Protein AF-A0A0N4YZ93-F1 (afdb_monomer)

Radius of gyration: 19.4 Å; Cα contacts (8 Å, |Δi|>4): 120; chains: 1; bounding box: 47×29×52 Å

Structure (mmCIF, N/CA/C/O backbone):
data_AF-A0A0N4YZ93-F1
#
_entry.id   AF-A0A0N4YZ93-F1
#
loop_
_atom_site.group_PDB
_atom_site.id
_atom_site.type_symbol
_atom_site.label_atom_id
_atom_site.label_alt_id
_atom_site.label_comp_id
_atom_site.label_asym_id
_atom_site.label_entity_id
_atom_site.label_seq_id
_atom_site.pdbx_PDB_ins_code
_atom_site.Cartn_x
_atom_site.Cartn_y
_atom_site.Cartn_z
_atom_site.occupancy
_atom_site.B_iso_or_equiv
_atom_site.auth_seq_id
_atom_site.auth_comp_id
_atom_site.auth_asym_id
_atom_site.auth_atom_id
_atom_site.pdbx_PDB_model_num
ATOM 1 N N . MET A 1 1 ? 15.420 8.186 7.605 1.00 62.91 1 MET A N 1
ATOM 2 C CA . MET A 1 1 ? 14.277 7.245 7.671 1.00 62.91 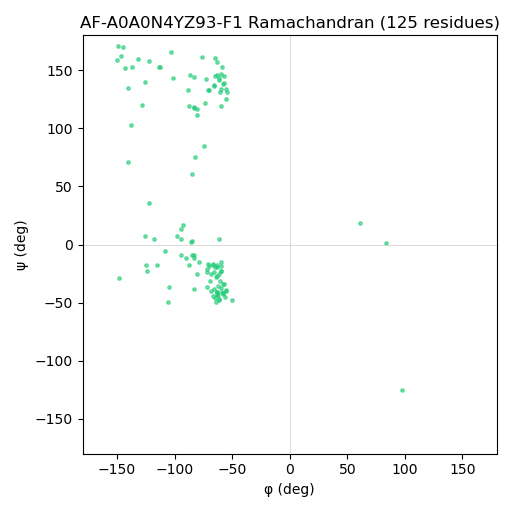1 MET A CA 1
ATOM 3 C C . MET A 1 1 ? 14.620 5.915 8.384 1.00 62.91 1 MET A C 1
ATOM 5 O O . MET A 1 1 ? 14.670 4.884 7.736 1.00 62.91 1 MET A O 1
ATOM 9 N N . TYR A 1 2 ? 14.867 5.909 9.703 1.00 81.94 2 TYR A N 1
ATOM 10 C CA . TYR A 1 2 ? 15.050 4.655 10.484 1.00 81.94 2 TYR A CA 1
ATOM 11 C C . TYR A 1 2 ? 14.553 4.786 11.930 1.00 81.94 2 TYR A C 1
ATOM 13 O O . TYR A 1 2 ? 14.095 3.815 12.520 1.00 81.94 2 TYR A O 1
ATOM 21 N N . THR A 1 3 ? 14.597 5.999 12.485 1.00 93.00 3 THR A N 1
ATOM 22 C CA . THR A 1 3 ? 14.052 6.307 13.811 1.00 93.00 3 THR A CA 1
ATOM 23 C C . THR A 1 3 ? 12.547 6.582 13.716 1.00 93.00 3 THR A C 1
ATOM 25 O O . THR A 1 3 ? 12.175 7.560 13.066 1.00 93.00 3 THR A O 1
ATOM 28 N N . PRO A 1 4 ? 11.667 5.789 14.359 1.00 91.31 4 PRO A N 1
ATOM 29 C CA . PRO A 1 4 ? 10.217 5.945 14.210 1.00 91.31 4 PRO A CA 1
ATOM 30 C C . PRO A 1 4 ? 9.700 7.338 14.591 1.00 91.31 4 PRO A C 1
ATOM 32 O O . PRO A 1 4 ? 8.911 7.919 13.853 1.00 91.31 4 PRO A O 1
ATOM 35 N N . THR A 1 5 ? 10.210 7.911 15.686 1.00 95.56 5 THR A N 1
ATOM 36 C CA . THR A 1 5 ? 9.733 9.181 16.265 1.00 95.56 5 THR A CA 1
ATOM 37 C C . THR A 1 5 ? 10.045 10.424 15.434 1.00 95.56 5 THR A C 1
ATOM 39 O O . THR A 1 5 ? 9.419 11.458 15.638 1.00 95.56 5 THR A O 1
ATOM 42 N N . THR A 1 6 ? 10.999 10.348 14.508 1.00 96.06 6 THR A N 1
ATOM 43 C CA . THR A 1 6 ? 11.407 11.475 13.650 1.00 96.06 6 THR A CA 1
ATOM 44 C C . THR A 1 6 ? 11.355 11.129 12.166 1.00 96.06 6 THR A C 1
ATOM 46 O O . THR A 1 6 ? 11.794 11.913 11.327 1.00 96.06 6 THR A O 1
ATOM 49 N N . SER A 1 7 ? 10.825 9.952 11.825 1.00 96.31 7 SER A N 1
ATOM 50 C CA . SER A 1 7 ? 10.803 9.432 10.458 1.00 96.31 7 SER A CA 1
ATOM 51 C C . SER A 1 7 ? 10.053 10.346 9.488 1.00 96.31 7 SER A C 1
ATOM 53 O O . SER A 1 7 ? 10.523 10.544 8.373 1.00 96.31 7 SER A O 1
ATOM 55 N N . THR A 1 8 ? 8.962 10.963 9.939 1.00 95.38 8 THR A N 1
ATOM 56 C CA . THR A 1 8 ? 8.112 11.889 9.174 1.00 95.38 8 THR A CA 1
ATOM 57 C C . THR A 1 8 ? 8.790 13.210 8.805 1.00 95.38 8 THR A C 1
ATOM 59 O O . THR A 1 8 ? 8.318 13.892 7.896 1.00 95.38 8 THR A O 1
ATOM 62 N N . ASN A 1 9 ? 9.896 13.575 9.467 1.00 96.56 9 ASN A N 1
ATOM 63 C CA . ASN A 1 9 ? 10.668 14.779 9.134 1.00 96.56 9 ASN A CA 1
ATOM 64 C C . ASN A 1 9 ? 11.439 14.625 7.810 1.00 96.56 9 ASN A C 1
ATOM 66 O O . ASN A 1 9 ? 11.821 15.619 7.198 1.00 96.56 9 ASN A O 1
ATOM 70 N N . ASP A 1 10 ? 11.688 13.386 7.377 1.00 96.94 10 ASP A N 1
ATOM 71 C CA . ASP A 1 10 ? 12.290 13.069 6.085 1.00 96.94 10 ASP A CA 1
ATOM 72 C C . ASP A 1 10 ? 11.176 12.963 5.025 1.00 96.94 10 ASP A C 1
ATOM 74 O O . ASP A 1 10 ? 10.305 12.098 5.148 1.00 96.94 10 ASP A O 1
ATOM 78 N N . PRO A 1 11 ? 11.168 13.792 3.964 1.00 96.00 11 PRO A N 1
ATOM 79 C CA . PRO A 1 11 ? 10.077 13.812 2.987 1.00 96.00 11 PRO A CA 1
ATOM 80 C C . PRO A 1 11 ? 9.908 12.492 2.216 1.00 96.00 11 PRO A C 1
ATOM 82 O O . PRO A 1 11 ? 8.844 12.244 1.639 1.00 96.00 11 PRO A O 1
ATOM 85 N N . ILE A 1 12 ? 10.918 11.615 2.216 1.00 95.50 12 ILE A N 1
ATOM 86 C CA . ILE A 1 12 ? 10.806 10.273 1.629 1.00 95.50 12 ILE A CA 1
ATOM 87 C C . ILE A 1 12 ? 9.751 9.433 2.364 1.00 95.50 12 ILE A C 1
ATOM 89 O O . ILE A 1 12 ? 9.112 8.594 1.728 1.00 95.50 12 ILE A O 1
ATOM 93 N N . PHE A 1 13 ? 9.497 9.699 3.652 1.00 96.19 13 PHE A N 1
ATOM 94 C CA . PHE A 1 13 ? 8.480 9.015 4.456 1.00 96.19 13 PHE A CA 1
ATOM 95 C C . PHE A 1 13 ? 7.120 8.969 3.756 1.00 96.19 13 PHE A C 1
ATOM 97 O O . PHE A 1 13 ? 6.518 7.904 3.639 1.00 96.19 13 PHE A O 1
ATOM 104 N N . TRP A 1 14 ? 6.667 10.109 3.235 1.00 95.62 14 TRP A N 1
ATOM 105 C CA . TRP A 1 14 ? 5.353 10.230 2.609 1.00 95.62 14 TRP A CA 1
ATOM 106 C C . TRP A 1 14 ? 5.259 9.411 1.323 1.00 95.62 14 TRP A C 1
ATOM 108 O O . TRP A 1 14 ? 4.308 8.661 1.139 1.00 95.62 14 TRP A O 1
ATOM 118 N N . ASN A 1 15 ? 6.287 9.462 0.472 1.00 94.56 15 ASN A N 1
ATOM 119 C CA . ASN A 1 15 ? 6.327 8.659 -0.754 1.00 94.56 15 ASN A CA 1
ATOM 120 C C . ASN A 1 15 ? 6.396 7.156 -0.454 1.00 94.56 15 ASN A C 1
ATOM 122 O O . ASN A 1 15 ? 5.762 6.352 -1.137 1.00 94.56 15 ASN A O 1
ATOM 126 N N . HIS A 1 16 ? 7.146 6.774 0.580 1.00 94.88 16 HIS A N 1
ATOM 127 C CA . HIS A 1 16 ? 7.222 5.390 1.022 1.00 94.88 16 HIS A CA 1
ATOM 128 C C . HIS A 1 16 ? 5.868 4.883 1.526 1.00 94.88 16 HIS A C 1
ATOM 130 O O . HIS A 1 16 ? 5.408 3.836 1.078 1.00 94.88 16 HIS A O 1
ATOM 136 N N . HIS A 1 17 ? 5.205 5.627 2.413 1.00 96.44 17 HIS A N 1
ATOM 137 C CA . HIS A 1 17 ? 3.922 5.208 2.971 1.00 96.44 17 HIS A CA 1
ATOM 138 C C . HIS A 1 17 ? 2.782 5.241 1.947 1.00 96.44 17 HIS A C 1
ATOM 140 O O . HIS A 1 17 ? 1.949 4.341 1.982 1.00 96.44 17 HIS A O 1
ATOM 146 N N . SER A 1 18 ? 2.796 6.147 0.963 1.00 95.69 18 SER A N 1
ATOM 147 C CA . SER A 1 18 ? 1.874 6.070 -0.181 1.00 95.69 18 SER A CA 1
ATOM 148 C C . SER A 1 18 ? 2.072 4.793 -1.005 1.00 95.69 18 SER A C 1
ATOM 150 O O . SER A 1 18 ? 1.110 4.214 -1.500 1.00 95.69 18 SER A O 1
ATOM 152 N N . PHE A 1 19 ? 3.313 4.313 -1.148 1.00 94.62 19 PHE A N 1
ATOM 153 C CA . PHE A 1 19 ? 3.581 3.041 -1.825 1.00 94.62 19 PHE A CA 1
ATOM 154 C C . PHE A 1 19 ? 3.146 1.825 -0.992 1.00 94.62 19 PHE A C 1
ATOM 156 O O . PHE A 1 19 ? 2.647 0.849 -1.553 1.00 94.62 19 PHE A O 1
ATOM 163 N N . VAL A 1 20 ? 3.297 1.875 0.335 1.00 96.62 20 VAL A N 1
ATOM 164 C CA . VAL A 1 20 ? 2.758 0.845 1.240 1.00 96.62 20 VAL A CA 1
ATOM 165 C C . VAL A 1 20 ? 1.230 0.791 1.146 1.00 96.62 20 VAL A C 1
ATOM 167 O O . VAL A 1 20 ? 0.677 -0.301 1.015 1.00 96.62 20 VAL A O 1
ATOM 170 N N . ASP A 1 21 ? 0.564 1.947 1.125 1.00 96.69 21 ASP A N 1
ATOM 171 C CA . ASP A 1 21 ? -0.890 2.038 0.968 1.00 96.69 21 ASP A CA 1
ATOM 172 C C . ASP A 1 21 ? -1.359 1.486 -0.390 1.00 96.69 21 ASP A C 1
ATOM 174 O O . ASP A 1 21 ? -2.289 0.686 -0.442 1.00 96.69 21 ASP A O 1
ATOM 178 N N . LEU A 1 22 ? -0.634 1.771 -1.481 1.00 96.00 22 LEU A N 1
ATOM 179 C CA . LEU A 1 22 ? -0.881 1.151 -2.790 1.00 96.00 22 LEU A CA 1
ATOM 180 C C . LEU A 1 22 ? -0.825 -0.383 -2.727 1.00 96.00 22 LEU A C 1
ATOM 182 O O . LEU A 1 22 ? -1.652 -1.067 -3.333 1.00 96.00 22 LEU A O 1
ATOM 186 N N . ILE A 1 23 ? 0.178 -0.955 -2.053 1.00 96.19 23 ILE A N 1
ATOM 187 C CA . ILE A 1 23 ? 0.299 -2.416 -1.920 1.00 96.19 23 ILE A CA 1
ATOM 188 C C . ILE A 1 23 ? -0.896 -2.977 -1.146 1.00 96.19 23 ILE A C 1
ATOM 190 O O . ILE A 1 23 ? -1.458 -3.998 -1.552 1.00 96.19 23 ILE A O 1
ATOM 194 N N . TRP A 1 24 ? -1.284 -2.313 -0.058 1.00 96.25 24 TRP A N 1
ATOM 195 C CA . TRP A 1 24 ? -2.437 -2.704 0.741 1.00 96.25 24 TRP A CA 1
ATOM 196 C C . TRP A 1 24 ? -3.733 -2.645 -0.074 1.00 96.25 24 TRP A C 1
ATOM 198 O O . TRP A 1 24 ? -4.463 -3.636 -0.119 1.00 96.25 24 TRP A O 1
ATOM 208 N N . GLU A 1 25 ? -3.972 -1.560 -0.810 1.00 96.31 25 GLU A N 1
ATOM 209 C CA . GLU A 1 25 ? -5.162 -1.408 -1.646 1.00 96.31 25 GLU A CA 1
AT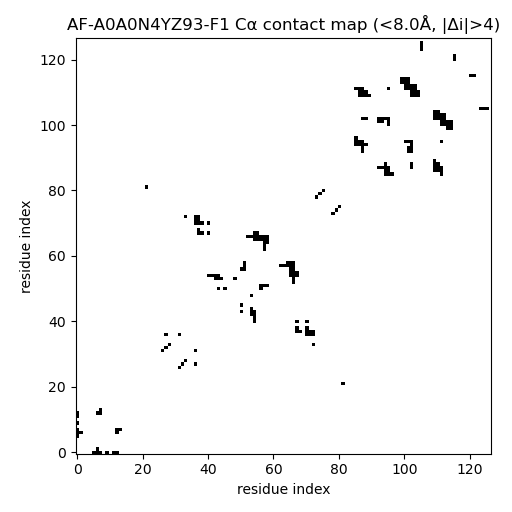OM 210 C C . GLU A 1 25 ? -5.218 -2.453 -2.767 1.00 96.31 25 GLU A C 1
ATOM 212 O O . GLU A 1 25 ? -6.256 -3.080 -2.975 1.00 96.31 25 GLU A O 1
ATOM 217 N N . ASN A 1 26 ? -4.094 -2.743 -3.431 1.00 95.94 26 ASN A N 1
ATOM 218 C CA . ASN A 1 26 ? -4.026 -3.822 -4.423 1.00 95.94 26 ASN A CA 1
ATOM 219 C C . ASN A 1 26 ? -4.403 -5.184 -3.818 1.00 95.94 26 ASN A C 1
ATOM 221 O O . ASN A 1 26 ? -5.113 -5.976 -4.444 1.00 95.94 26 ASN A O 1
ATOM 225 N N . TRP A 1 27 ? -3.948 -5.471 -2.595 1.00 96.81 27 TRP A N 1
ATOM 226 C CA . TRP A 1 27 ? -4.329 -6.692 -1.888 1.00 96.81 27 TRP A CA 1
ATOM 227 C C . TRP A 1 27 ? -5.827 -6.711 -1.573 1.00 96.81 27 TRP A C 1
ATOM 229 O O . TRP A 1 27 ? -6.484 -7.716 -1.855 1.00 96.81 27 TRP A O 1
ATOM 239 N N . ARG A 1 28 ? -6.390 -5.605 -1.065 1.00 96.62 28 ARG A N 1
ATOM 240 C CA . ARG A 1 28 ? -7.832 -5.487 -0.793 1.00 96.62 28 ARG A CA 1
ATOM 241 C C . ARG A 1 28 ? -8.647 -5.729 -2.055 1.00 96.62 28 ARG A C 1
ATOM 243 O O . ARG A 1 28 ? -9.637 -6.462 -2.028 1.00 96.62 28 ARG A O 1
ATOM 250 N N . GLN A 1 29 ? -8.206 -5.165 -3.176 1.00 95.50 29 GLN A N 1
ATOM 251 C CA . GLN A 1 29 ? -8.860 -5.334 -4.466 1.00 95.50 29 GLN A CA 1
ATOM 252 C C . GLN A 1 29 ? -8.847 -6.781 -4.956 1.00 95.50 29 GLN A C 1
ATOM 254 O O . GLN A 1 29 ? -9.869 -7.268 -5.439 1.00 95.50 29 GLN A O 1
ATOM 259 N N . ALA A 1 30 ? -7.731 -7.485 -4.769 1.00 97.00 30 ALA A N 1
ATOM 260 C CA . ALA A 1 30 ? -7.565 -8.867 -5.208 1.00 97.00 30 ALA A CA 1
ATOM 261 C C . ALA A 1 30 ? -8.196 -9.912 -4.271 1.00 97.00 30 ALA A C 1
ATOM 263 O O . ALA A 1 30 ? -8.479 -11.027 -4.708 1.00 97.00 30 ALA A O 1
ATOM 264 N N . ARG A 1 31 ? -8.358 -9.606 -2.976 1.00 97.62 31 ARG A N 1
ATOM 265 C CA . ARG A 1 31 ? -8.722 -10.601 -1.948 1.00 97.62 31 ARG A CA 1
ATOM 266 C C . ARG A 1 31 ? -10.077 -10.379 -1.294 1.00 97.62 31 ARG A C 1
ATOM 268 O O . ARG A 1 31 ? -10.590 -11.306 -0.675 1.00 97.62 31 ARG A O 1
ATOM 275 N N . GLN A 1 32 ? -10.647 -9.185 -1.402 1.00 97.69 32 GLN A N 1
ATOM 276 C CA . GLN A 1 32 ? -11.878 -8.820 -0.711 1.00 97.69 32 GLN A CA 1
ATOM 277 C C . GLN A 1 32 ? -12.913 -8.296 -1.707 1.00 97.69 32 GLN A C 1
ATOM 279 O O . GLN A 1 32 ? -12.611 -7.504 -2.606 1.00 97.69 32 GLN A O 1
ATOM 284 N N . SER A 1 33 ? -14.171 -8.686 -1.494 1.00 97.94 33 SER A N 1
ATOM 285 C CA . SER A 1 33 ? -15.309 -7.991 -2.097 1.00 97.94 33 SER A CA 1
ATOM 286 C C . SER A 1 33 ? -15.381 -6.554 -1.575 1.00 97.94 33 SER A C 1
ATOM 288 O O . SER A 1 33 ? -14.910 -6.268 -0.470 1.00 97.94 33 SER A O 1
ATOM 290 N N . ARG A 1 34 ? -16.026 -5.657 -2.326 1.00 96.69 34 ARG A N 1
ATOM 291 C CA . ARG A 1 34 ? -16.172 -4.251 -1.920 1.00 96.69 34 ARG A CA 1
ATOM 292 C C . ARG A 1 34 ? -16.810 -4.098 -0.531 1.00 96.69 34 ARG A C 1
ATOM 294 O O . ARG A 1 34 ? -16.335 -3.284 0.249 1.00 96.69 34 ARG A O 1
ATOM 301 N N . ALA A 1 35 ? -17.807 -4.924 -0.202 1.00 96.94 35 ALA A N 1
ATOM 302 C CA . ALA A 1 35 ? -18.464 -4.912 1.108 1.00 96.94 35 ALA A CA 1
ATOM 303 C C . ALA A 1 35 ? -17.548 -5.405 2.245 1.00 96.94 35 ALA A C 1
ATOM 305 O O . ALA A 1 35 ? -17.529 -4.835 3.330 1.00 96.94 35 ALA A O 1
ATOM 306 N N . THR A 1 36 ? -16.753 -6.451 2.002 1.00 97.31 36 THR A N 1
ATOM 307 C CA . THR A 1 36 ? -15.843 -7.004 3.024 1.00 97.31 36 THR A CA 1
ATOM 308 C C . THR A 1 36 ? -14.645 -6.102 3.324 1.00 97.31 36 THR A C 1
ATOM 310 O O . THR A 1 36 ? -14.092 -6.191 4.416 1.00 97.31 36 THR A O 1
ATOM 313 N N . ARG A 1 37 ? -14.247 -5.220 2.392 1.00 96.81 37 ARG A N 1
ATOM 314 C CA . ARG A 1 37 ? -13.127 -4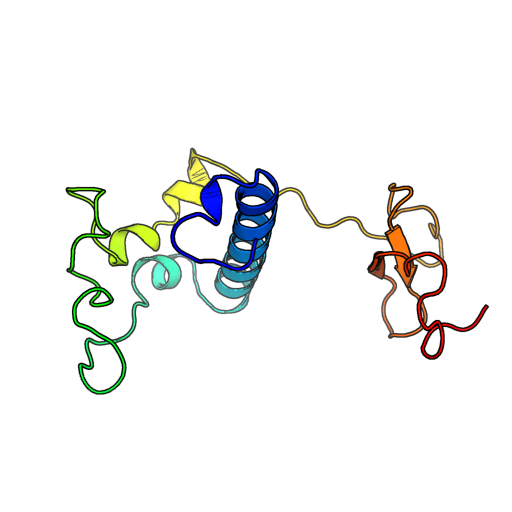.280 2.596 1.00 96.81 37 ARG A CA 1
ATOM 315 C C . ARG A 1 37 ? -13.350 -3.334 3.764 1.00 96.81 37 ARG A C 1
ATOM 317 O O . ARG A 1 37 ? -12.371 -2.978 4.402 1.00 96.81 37 ARG A O 1
ATOM 324 N N . GLU A 1 38 ? -14.604 -2.980 4.041 1.00 96.81 38 GLU A N 1
ATOM 325 C CA . GLU A 1 38 ? -14.975 -2.005 5.076 1.00 96.81 38 GLU A CA 1
ATOM 326 C C . GLU A 1 38 ? -15.214 -2.645 6.449 1.00 96.81 38 GLU A C 1
ATOM 328 O O . GLU A 1 38 ? -15.325 -1.940 7.444 1.00 96.81 38 GLU A O 1
ATOM 333 N N . THR A 1 39 ? -15.303 -3.977 6.523 1.00 96.06 39 THR A N 1
ATOM 334 C CA . THR A 1 39 ? -15.716 -4.681 7.751 1.00 96.06 39 THR A CA 1
ATOM 335 C C . THR A 1 39 ? -14.722 -5.728 8.238 1.00 96.06 39 THR A C 1
ATOM 337 O O . THR A 1 39 ? -14.770 -6.123 9.403 1.00 96.06 39 THR A O 1
ATOM 340 N N . GLN A 1 40 ? -13.799 -6.186 7.391 1.00 96.00 40 GLN A N 1
ATOM 341 C CA . GLN A 1 40 ? -12.857 -7.243 7.746 1.00 96.00 40 GLN A CA 1
ATOM 342 C C . GLN A 1 40 ? -11.647 -6.698 8.525 1.00 96.00 40 GLN A C 1
ATOM 344 O O . GLN A 1 40 ? -10.540 -6.601 7.998 1.00 96.00 40 GLN A O 1
ATOM 349 N N . TYR A 1 41 ? -11.865 -6.381 9.802 1.00 96.12 41 TYR A N 1
ATOM 350 C CA . TYR A 1 41 ? -10.818 -6.060 10.776 1.00 96.12 41 TYR A CA 1
ATOM 351 C C . TYR A 1 41 ? -10.549 -7.274 11.693 1.00 96.12 41 TYR A C 1
ATOM 353 O O . TYR A 1 41 ? -11.498 -7.984 12.039 1.00 96.12 41 TYR A O 1
ATOM 361 N N . PRO A 1 42 ? -9.297 -7.557 12.105 1.00 94.69 42 PRO A N 1
ATOM 362 C CA . PRO A 1 42 ? -9.010 -8.646 13.040 1.00 94.69 42 PRO A CA 1
ATOM 363 C C . PRO A 1 42 ? -9.764 -8.513 14.371 1.00 94.69 42 PRO A C 1
ATOM 365 O O . PRO A 1 42 ? -9.935 -7.417 14.897 1.00 94.69 42 PRO A O 1
ATOM 368 N N . ALA A 1 43 ? -10.177 -9.638 14.957 1.00 95.94 43 ALA A N 1
ATOM 369 C CA . ALA A 1 43 ? -10.757 -9.626 16.297 1.00 95.94 43 ALA A CA 1
ATOM 370 C C . ALA A 1 43 ? -9.732 -9.146 17.339 1.00 95.94 43 ALA A C 1
ATOM 372 O O . ALA A 1 43 ? -8.539 -9.445 17.238 1.00 95.94 43 ALA A O 1
ATOM 373 N N . ASN A 1 44 ? -10.210 -8.444 18.368 1.00 97.50 44 ASN A N 1
ATOM 374 C CA . ASN A 1 44 ? -9.363 -7.967 19.458 1.00 97.50 44 ASN A CA 1
ATOM 375 C C . ASN A 1 44 ? -8.684 -9.153 20.156 1.00 97.50 44 ASN A C 1
ATOM 377 O O . ASN A 1 44 ? -9.355 -10.019 20.718 1.00 97.50 44 ASN A O 1
ATOM 381 N N . ASN A 1 45 ? -7.353 -9.172 20.144 1.00 96.62 45 ASN A N 1
ATOM 382 C CA . ASN A 1 45 ? -6.566 -10.204 20.804 1.00 96.62 45 ASN A CA 1
ATOM 383 C C . ASN A 1 45 ? -5.361 -9.568 21.520 1.00 96.62 45 ASN A C 1
ATOM 385 O O . ASN A 1 45 ? -4.371 -9.239 20.858 1.00 96.62 45 ASN A O 1
ATOM 389 N N . PRO A 1 46 ? -5.403 -9.417 22.858 1.00 95.56 46 PRO A N 1
ATOM 390 C CA . PRO A 1 46 ? -4.317 -8.794 23.615 1.00 95.56 46 PRO A CA 1
ATOM 391 C C . PRO A 1 46 ? -3.022 -9.620 23.610 1.00 95.56 46 PRO A C 1
ATOM 393 O O . PRO A 1 46 ? -1.960 -9.082 23.904 1.00 95.56 46 PRO A O 1
ATOM 396 N N . SER A 1 47 ? -3.082 -10.910 23.261 1.00 96.44 47 SER A N 1
ATOM 397 C CA . SER A 1 47 ? -1.890 -11.744 23.068 1.00 96.44 47 SER A CA 1
ATOM 398 C C . SER A 1 47 ? -1.210 -11.507 21.714 1.00 96.44 47 SER A C 1
ATOM 400 O O . SER A 1 47 ? -0.071 -11.924 21.537 1.00 96.44 47 SER A O 1
ATOM 402 N N . CYS A 1 48 ? -1.888 -10.859 20.759 1.00 94.56 48 CYS A N 1
ATOM 403 C CA . CYS A 1 48 ? -1.366 -10.578 19.418 1.00 94.56 48 CYS A CA 1
ATOM 404 C C . CYS A 1 48 ? -0.953 -9.110 19.239 1.00 94.56 48 CYS A C 1
ATOM 406 O O . CYS A 1 48 ? 0.019 -8.827 18.542 1.00 94.56 48 CYS A O 1
ATOM 408 N N . SER A 1 49 ? -1.693 -8.171 19.833 1.00 95.50 49 SER A N 1
ATOM 409 C CA . SER A 1 49 ? -1.432 -6.736 19.702 1.00 95.50 49 SER A CA 1
ATOM 410 C C . SER A 1 49 ? -1.868 -5.965 20.943 1.00 95.50 49 SER A C 1
ATOM 412 O O . SER A 1 49 ? -2.738 -6.399 21.698 1.00 95.50 49 SER A O 1
ATOM 414 N N . SER A 1 50 ? -1.308 -4.769 21.131 1.00 96.44 50 SER A N 1
ATOM 415 C CA . SER A 1 50 ? -1.787 -3.850 22.163 1.00 96.44 50 SER A CA 1
ATOM 416 C C . SER A 1 50 ? -3.221 -3.382 21.872 1.00 96.44 50 SER A C 1
ATOM 418 O O . SER A 1 50 ? -3.687 -3.417 20.729 1.00 96.44 50 SER A O 1
ATOM 420 N N . GLN A 1 51 ? -3.910 -2.882 22.905 1.00 96.31 51 GLN A N 1
ATOM 421 C CA . GLN A 1 51 ? -5.267 -2.334 22.772 1.00 96.31 51 GLN A CA 1
ATOM 422 C C . GLN A 1 51 ? -5.338 -1.156 21.792 1.00 96.31 51 GLN A C 1
ATOM 424 O O . GLN A 1 51 ? -6.401 -0.883 21.241 1.00 96.31 51 GLN A O 1
ATOM 429 N N . ALA A 1 52 ? -4.219 -0.463 21.548 1.00 96.69 52 ALA A N 1
ATOM 430 C CA . ALA A 1 52 ? -4.134 0.628 20.578 1.00 96.69 52 ALA A CA 1
ATOM 431 C C . ALA A 1 52 ? -4.476 0.183 19.145 1.00 96.69 52 ALA A C 1
ATOM 433 O O . ALA A 1 52 ? -4.895 1.013 18.349 1.00 96.69 52 ALA A O 1
ATOM 434 N N . HIS A 1 53 ? -4.354 -1.112 18.834 1.00 96.56 53 HIS A N 1
ATOM 435 C CA . HIS A 1 53 ? -4.697 -1.696 17.532 1.00 96.56 53 HIS A CA 1
ATOM 436 C C . HIS A 1 53 ? -6.082 -2.354 17.498 1.00 96.56 53 HIS A C 1
ATOM 438 O O . HIS A 1 53 ? -6.416 -3.037 16.538 1.00 96.56 53 HIS A O 1
ATOM 444 N N . PHE A 1 54 ? -6.894 -2.216 18.544 1.00 97.75 54 PHE A N 1
ATOM 445 C CA . PHE A 1 54 ? -8.255 -2.748 18.522 1.00 97.75 54 PHE A CA 1
ATOM 446 C C . PHE A 1 54 ? -9.135 -1.892 17.618 1.00 97.75 54 PHE A C 1
ATOM 448 O O . PHE A 1 54 ? -8.996 -0.669 17.598 1.00 97.75 54 PHE A O 1
ATOM 455 N N . GLY A 1 55 ? -10.046 -2.527 16.879 1.00 97.19 55 GLY A N 1
ATOM 456 C CA . GLY A 1 55 ? -10.800 -1.861 15.813 1.00 97.19 55 GLY A CA 1
ATOM 457 C C . GLY A 1 55 ? -11.561 -0.615 16.277 1.00 97.19 55 GLY A C 1
ATOM 458 O O . GLY A 1 55 ? -11.529 0.414 15.613 1.00 97.19 55 GLY A O 1
ATOM 459 N N . SER A 1 56 ? -12.161 -0.687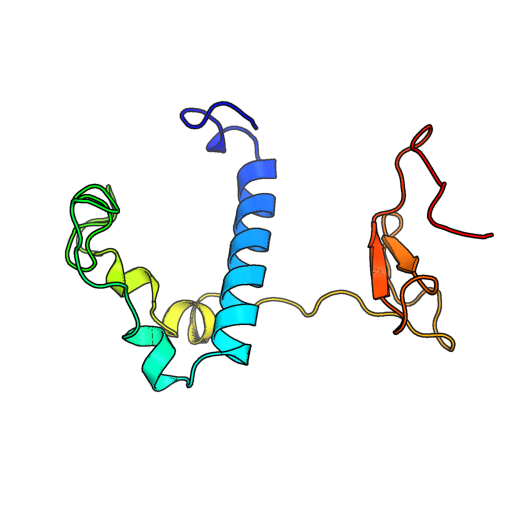 17.467 1.00 96.75 56 SER A N 1
ATOM 460 C CA . SER A 1 56 ? -12.936 0.398 18.076 1.00 96.75 56 SER A CA 1
ATOM 461 C C . SER A 1 56 ? -12.102 1.420 18.856 1.00 96.75 56 SER A C 1
ATOM 463 O O . SER A 1 56 ? -12.677 2.286 19.509 1.00 96.75 56 SER A O 1
ATOM 465 N N . ASN A 1 57 ? -10.773 1.295 18.883 1.00 97.69 57 ASN A N 1
ATOM 466 C CA . ASN A 1 57 ? -9.919 2.258 19.573 1.00 97.69 57 ASN A CA 1
ATOM 467 C C . ASN A 1 57 ? -9.575 3.427 18.644 1.00 97.69 57 ASN A C 1
ATOM 469 O O . ASN A 1 57 ? -9.411 3.235 17.439 1.00 97.69 57 ASN A O 1
ATOM 473 N N . THR A 1 58 ? -9.449 4.627 19.210 1.00 98.06 58 THR A N 1
ATOM 474 C CA . THR A 1 58 ? -9.099 5.841 18.469 1.00 98.06 58 THR A CA 1
ATOM 475 C C . THR A 1 58 ? -7.732 5.684 17.815 1.00 98.06 58 THR A C 1
ATOM 477 O O . THR A 1 58 ? -6.750 5.353 18.485 1.00 98.06 58 THR A O 1
ATOM 480 N N . MET A 1 59 ? -7.644 6.004 16.526 1.00 96.38 59 MET A N 1
ATOM 481 C CA . MET A 1 59 ? -6.369 6.099 15.822 1.00 96.38 59 MET A CA 1
ATOM 482 C C . MET A 1 59 ? -5.676 7.396 16.251 1.00 96.38 59 MET A C 1
ATOM 484 O O . MET A 1 59 ? -5.847 8.446 15.640 1.00 96.38 59 MET A O 1
ATOM 488 N N . GLN A 1 60 ? -4.950 7.352 17.366 1.00 95.56 60 GLN A N 1
ATOM 489 C CA . GLN A 1 60 ? -4.382 8.551 17.983 1.00 95.56 60 GLN A CA 1
ATOM 490 C C . GLN A 1 60 ? -3.456 9.323 17.021 1.00 95.56 60 GLN A C 1
ATOM 492 O O . GLN A 1 60 ? -2.638 8.697 16.344 1.00 95.56 60 GLN A O 1
ATOM 497 N N . PRO A 1 61 ? -3.521 10.670 16.991 1.00 95.81 61 PRO A N 1
ATOM 498 C CA . PRO A 1 61 ? -4.372 11.566 17.792 1.00 95.81 61 PRO A CA 1
ATOM 499 C C . PRO A 1 61 ? -5.718 11.937 17.125 1.00 95.81 61 PRO A C 1
ATOM 501 O O . PRO A 1 61 ? -6.347 12.925 17.500 1.00 95.81 61 PRO A O 1
ATOM 504 N N . PHE A 1 62 ? -6.163 11.200 16.107 1.00 94.56 62 PHE A N 1
ATOM 505 C CA . PHE A 1 62 ? -7.220 11.620 15.184 1.00 94.56 62 PHE A CA 1
ATOM 506 C C . PHE A 1 62 ? -8.648 11.339 15.681 1.00 94.56 62 PHE A C 1
ATOM 508 O O . PHE A 1 62 ? -9.413 10.633 15.033 1.00 94.56 62 PHE A O 1
ATOM 515 N N . PHE A 1 63 ? -9.052 11.908 16.816 1.00 94.44 63 PHE A N 1
ATOM 516 C CA . PHE A 1 63 ? -10.440 11.819 17.289 1.00 94.44 63 PHE A CA 1
ATOM 517 C C . PHE A 1 63 ? -11.414 12.570 16.348 1.00 94.44 63 PHE A C 1
ATOM 519 O O . PHE A 1 63 ? -11.103 13.696 15.951 1.00 94.44 63 PHE A O 1
ATOM 526 N N . PRO A 1 64 ? -12.595 12.009 16.007 1.00 95.81 64 PRO A N 1
ATOM 527 C CA . PRO A 1 64 ? -13.215 10.798 16.564 1.00 95.81 64 PRO A CA 1
ATOM 528 C C . PRO A 1 64 ? -12.933 9.492 15.798 1.00 95.81 64 PRO A C 1
ATOM 530 O O . PRO A 1 64 ? -13.614 8.504 16.054 1.00 95.81 64 PRO A O 1
ATOM 533 N N . MET A 1 65 ? -11.963 9.464 14.879 1.00 97.25 65 MET A N 1
ATOM 534 C CA . MET A 1 65 ? -11.709 8.291 14.039 1.00 97.25 65 MET A CA 1
ATOM 535 C C . MET A 1 65 ? -11.105 7.127 14.832 1.00 97.25 65 MET A C 1
ATOM 537 O O . MET A 1 65 ? -10.127 7.283 15.574 1.00 97.25 65 MET A O 1
ATOM 541 N N . VAL A 1 66 ? -11.663 5.939 14.631 1.00 98.00 66 VAL A N 1
ATOM 542 C CA . VAL A 1 66 ? -11.173 4.672 15.179 1.00 98.00 66 VAL A CA 1
ATOM 543 C C . VAL A 1 66 ? -10.436 3.861 14.114 1.00 98.00 66 VAL A C 1
ATOM 545 O O . VAL A 1 66 ? -10.534 4.134 12.920 1.00 98.00 66 VAL A O 1
ATOM 548 N N . ASN A 1 67 ? -9.687 2.838 14.523 1.00 97.50 67 ASN A N 1
ATOM 549 C CA . ASN A 1 67 ? -8.890 2.028 13.596 1.00 97.50 67 ASN A CA 1
ATOM 550 C C . ASN A 1 67 ? -9.716 1.389 12.464 1.00 97.50 67 ASN A C 1
ATOM 552 O O . ASN A 1 67 ? -9.212 1.250 11.350 1.00 97.50 67 ASN A O 1
ATOM 556 N N . THR A 1 68 ? -10.971 1.003 12.721 1.00 97.69 68 THR A N 1
ATOM 557 C CA . THR A 1 68 ? -11.859 0.460 11.678 1.00 97.69 68 THR A CA 1
ATOM 558 C C . THR A 1 68 ? -12.275 1.492 10.638 1.00 97.69 68 THR A C 1
ATOM 560 O O . THR A 1 68 ? -12.539 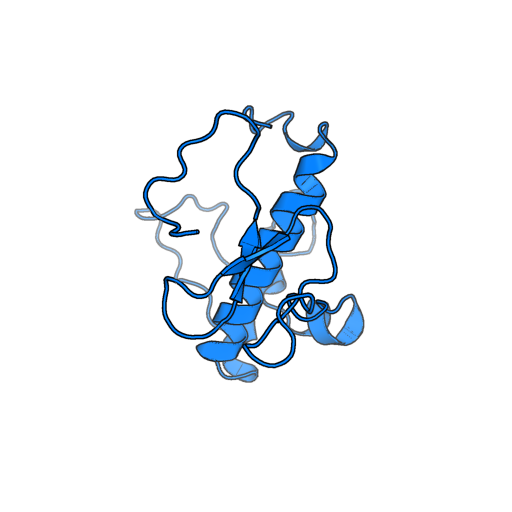1.099 9.507 1.00 97.69 68 THR A O 1
ATOM 563 N N . ASP A 1 69 ? -12.281 2.790 10.959 1.00 97.50 69 ASP A N 1
ATOM 564 C CA . ASP A 1 69 ? -12.614 3.832 9.976 1.00 97.50 69 ASP A CA 1
ATOM 565 C C . ASP A 1 69 ? -11.582 3.878 8.843 1.00 97.50 69 ASP A C 1
ATOM 567 O O . ASP A 1 69 ? -11.929 4.162 7.697 1.00 97.50 69 ASP A O 1
ATOM 571 N N . GLY A 1 70 ? -10.337 3.477 9.132 1.00 95.75 70 GLY A N 1
ATOM 572 C CA . GLY A 1 70 ? -9.268 3.315 8.145 1.00 95.75 70 GLY A CA 1
ATOM 573 C C . GLY A 1 70 ? -9.575 2.297 7.040 1.00 95.75 70 GLY A C 1
ATOM 574 O O . GLY A 1 70 ? -8.902 2.297 6.016 1.00 95.75 70 GLY A O 1
ATOM 575 N N . LEU A 1 71 ? -10.596 1.446 7.202 1.00 97.12 71 LEU A N 1
ATOM 576 C CA . LEU A 1 71 ? -11.023 0.478 6.189 1.00 97.12 71 LEU A CA 1
ATOM 577 C C . LEU A 1 71 ? -11.966 1.059 5.123 1.00 97.12 71 LEU A C 1
ATOM 579 O O . LEU A 1 71 ? -12.262 0.375 4.142 1.00 97.12 71 LEU A O 1
ATOM 583 N N . SER A 1 72 ? -12.449 2.289 5.293 1.00 97.12 72 SER A N 1
ATOM 584 C CA . SER A 1 72 ? -13.452 2.892 4.412 1.00 97.12 72 SER A CA 1
ATOM 585 C C . SER A 1 72 ? -13.031 2.890 2.937 1.00 97.12 72 SER A C 1
ATOM 587 O O . SER A 1 72 ? -11.916 3.284 2.588 1.00 97.12 72 SER A O 1
ATOM 589 N N . ASN A 1 73 ? -13.939 2.500 2.037 1.00 97.44 73 ASN A N 1
ATOM 590 C CA . ASN A 1 73 ? -13.711 2.660 0.596 1.00 97.44 73 ASN A CA 1
ATOM 591 C C . ASN A 1 73 ? -13.772 4.140 0.176 1.00 97.44 73 ASN A C 1
ATOM 593 O O . ASN A 1 73 ? -13.268 4.498 -0.882 1.00 97.44 73 ASN A O 1
ATOM 597 N N . GLN A 1 74 ? -14.334 5.026 1.009 1.00 97.25 74 GLN A N 1
ATOM 598 C CA . GLN A 1 74 ? -14.471 6.447 0.670 1.00 97.25 74 GLN A CA 1
ATOM 599 C C . GLN A 1 74 ? -13.128 7.146 0.437 1.00 97.25 74 GLN A C 1
ATOM 601 O O . GLN A 1 74 ? -13.084 8.131 -0.297 1.00 97.25 74 GLN A O 1
ATOM 606 N N . TYR A 1 75 ? -12.034 6.646 1.019 1.00 95.94 75 TYR A N 1
ATOM 607 C CA . TYR A 1 75 ? -10.699 7.179 0.758 1.00 95.94 75 TYR A CA 1
ATOM 608 C C . TYR A 1 75 ? -10.313 7.036 -0.718 1.00 95.94 75 TYR A C 1
ATOM 610 O O . TYR A 1 75 ? -9.898 8.014 -1.338 1.00 95.94 75 TYR A O 1
ATOM 618 N N . THR A 1 76 ? -10.518 5.854 -1.300 1.00 95.88 76 THR A N 1
ATOM 619 C CA . THR A 1 76 ? -10.175 5.589 -2.701 1.00 95.88 76 THR A CA 1
ATOM 620 C C . THR A 1 76 ? -11.286 5.954 -3.689 1.00 95.88 76 THR A C 1
ATOM 622 O O . THR A 1 76 ? -11.015 6.126 -4.876 1.00 95.88 76 THR A O 1
ATOM 625 N N . ASP A 1 77 ? -12.522 6.120 -3.211 1.00 96.12 77 ASP A N 1
ATOM 626 C CA . ASP A 1 77 ? -13.648 6.573 -4.035 1.00 96.12 77 ASP A CA 1
ATOM 627 C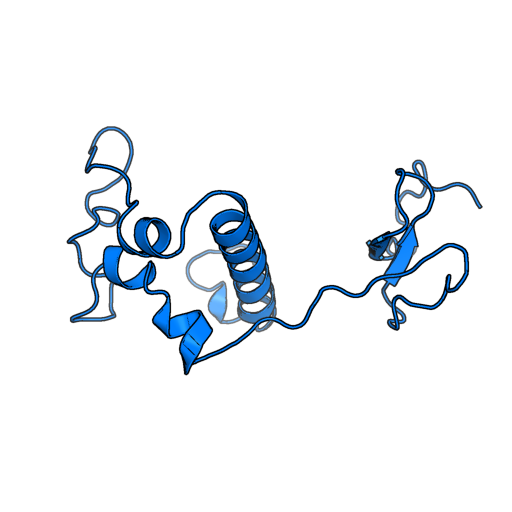 C . ASP A 1 77 ? -13.697 8.107 -4.174 1.00 96.12 77 ASP A C 1
ATOM 629 O O . ASP A 1 77 ? -14.033 8.612 -5.245 1.00 96.12 77 ASP A O 1
ATOM 633 N N . ASN A 1 78 ? -13.373 8.855 -3.109 1.00 97.19 78 ASN A N 1
ATOM 634 C CA . ASN A 1 78 ? -13.654 10.296 -3.032 1.00 97.19 78 ASN A CA 1
ATOM 635 C C . ASN A 1 78 ? -12.429 11.182 -2.763 1.00 97.19 78 ASN A C 1
ATOM 637 O O . ASN A 1 78 ? -12.494 12.378 -3.047 1.00 97.19 78 ASN A O 1
ATOM 641 N N . LEU A 1 79 ? -11.345 10.651 -2.180 1.00 96.38 79 LEU A N 1
ATOM 642 C CA . LEU A 1 79 ? -10.208 11.473 -1.741 1.00 96.38 79 LEU A CA 1
ATOM 643 C C . LEU A 1 79 ? -8.992 11.339 -2.658 1.00 96.38 79 LEU A C 1
ATOM 645 O O . LEU A 1 79 ? -8.416 12.347 -3.065 1.00 96.38 79 LEU A O 1
ATOM 649 N N . TYR A 1 80 ? -8.585 10.114 -2.978 1.00 95.25 80 TYR A N 1
ATOM 650 C CA . TYR A 1 80 ? -7.445 9.861 -3.853 1.00 95.25 80 TYR A CA 1
ATOM 651 C C . TYR A 1 80 ? -7.651 8.609 -4.696 1.00 95.25 80 TYR A C 1
ATOM 653 O O . TYR A 1 80 ? -8.451 7.743 -4.381 1.00 95.25 80 TYR A O 1
ATOM 661 N N . THR A 1 81 ? -6.874 8.489 -5.766 1.00 94.50 81 THR A N 1
ATOM 662 C CA . THR A 1 81 ? -6.743 7.241 -6.516 1.00 94.50 81 THR A CA 1
ATOM 663 C C . THR A 1 81 ? -5.281 7.011 -6.855 1.00 94.50 81 THR A C 1
ATOM 665 O O . THR A 1 81 ? -4.495 7.958 -6.957 1.00 94.50 81 THR A O 1
ATOM 668 N N . PHE A 1 82 ? -4.901 5.749 -7.020 1.00 95.06 82 PHE A N 1
ATOM 669 C CA . PHE A 1 82 ? -3.551 5.397 -7.422 1.00 95.06 82 PHE A CA 1
ATOM 670 C C . PHE A 1 82 ? -3.425 5.354 -8.939 1.00 95.06 82 PHE A C 1
ATOM 672 O O . PHE A 1 82 ? -4.211 4.709 -9.631 1.00 95.06 82 PHE A O 1
ATOM 679 N N . ALA A 1 83 ? -2.371 5.982 -9.457 1.00 91.69 83 ALA A N 1
ATOM 680 C CA . ALA A 1 83 ? -1.973 5.763 -10.838 1.00 91.69 83 ALA A CA 1
ATOM 681 C C . ALA A 1 83 ? -1.520 4.300 -11.033 1.00 91.69 83 ALA A C 1
ATOM 683 O O . ALA A 1 83 ? -0.893 3.722 -10.134 1.00 91.69 83 ALA A O 1
ATOM 684 N N . PRO A 1 84 ? -1.784 3.694 -12.205 1.00 88.25 84 PRO A N 1
ATOM 685 C CA . PRO A 1 84 ? -1.275 2.366 -12.509 1.00 88.25 84 PRO A CA 1
ATOM 686 C C . PRO A 1 84 ? 0.256 2.356 -12.468 1.00 88.25 84 PRO A C 1
ATOM 688 O O . PRO A 1 84 ? 0.919 3.327 -12.843 1.00 88.25 84 PRO A O 1
ATOM 691 N N . ARG A 1 85 ? 0.837 1.228 -12.041 1.00 88.19 85 ARG A N 1
ATOM 692 C CA . ARG A 1 85 ? 2.292 1.050 -12.110 1.00 88.19 85 ARG A CA 1
ATOM 693 C C . ARG A 1 85 ? 2.751 1.121 -13.573 1.00 88.19 85 ARG A C 1
ATOM 695 O O . ARG A 1 85 ? 2.048 0.604 -14.442 1.00 88.19 85 ARG A O 1
ATOM 702 N N . PRO A 1 86 ? 3.930 1.703 -13.855 1.00 92.94 86 PRO A N 1
ATOM 703 C CA . PRO A 1 86 ? 4.484 1.694 -15.202 1.00 92.94 86 PRO A CA 1
ATOM 704 C C . PRO A 1 86 ? 4.638 0.253 -15.694 1.00 92.94 86 PRO A C 1
ATOM 706 O O . PRO A 1 86 ? 5.049 -0.635 -14.939 1.00 92.94 86 PRO A O 1
ATOM 709 N N . THR A 1 87 ? 4.300 0.034 -16.961 1.00 94.31 87 THR A N 1
ATOM 710 C CA . THR A 1 87 ? 4.361 -1.273 -17.619 1.00 94.31 87 THR A CA 1
ATOM 711 C C . THR A 1 87 ? 5.257 -1.204 -18.846 1.00 94.31 87 THR A C 1
ATOM 713 O O . THR A 1 87 ? 5.523 -0.138 -19.398 1.00 94.31 87 THR A O 1
ATOM 716 N N . CYS A 1 88 ? 5.755 -2.356 -19.265 1.00 96.06 88 CYS A N 1
ATOM 717 C CA . CYS A 1 88 ? 6.532 -2.500 -20.482 1.00 96.06 88 CYS A CA 1
ATOM 718 C C . CYS A 1 88 ? 6.207 -3.849 -21.121 1.00 96.06 88 CYS A C 1
ATOM 720 O O . CYS A 1 88 ? 5.522 -4.681 -20.526 1.00 96.06 88 CYS A O 1
ATOM 722 N N . SER A 1 89 ? 6.666 -4.060 -22.347 1.00 96.25 89 SER A N 1
ATOM 723 C CA . SER A 1 89 ? 6.470 -5.317 -23.068 1.00 96.25 89 SER A CA 1
ATOM 724 C C . SER A 1 89 ? 7.635 -5.570 -24.018 1.00 96.25 89 SER A C 1
ATOM 726 O O . SER A 1 89 ? 8.449 -4.679 -24.255 1.00 96.25 89 SER A O 1
ATOM 728 N N . PHE A 1 90 ? 7.696 -6.763 -24.613 1.00 93.62 90 PHE A N 1
ATOM 729 C CA . PHE A 1 90 ? 8.679 -7.061 -25.661 1.00 93.62 90 PHE A CA 1
ATOM 730 C C . PHE A 1 90 ? 8.560 -6.107 -26.865 1.00 93.62 90 PHE A C 1
ATOM 732 O O . PHE A 1 90 ? 9.569 -5.731 -27.449 1.00 93.62 90 PHE A O 1
ATOM 739 N N . GLY A 1 91 ? 7.338 -5.673 -27.204 1.00 95.44 91 GLY A N 1
ATOM 740 C CA . GLY A 1 91 ? 7.083 -4.698 -28.273 1.00 95.44 91 GLY A CA 1
ATOM 741 C C . GLY A 1 91 ? 7.251 -3.233 -27.853 1.00 95.44 91 GLY A C 1
ATOM 742 O O . GLY A 1 91 ? 7.273 -2.354 -28.709 1.00 95.44 91 GLY A O 1
ATOM 743 N N . ASN A 1 92 ? 7.378 -2.954 -26.552 1.00 95.50 92 ASN A N 1
ATOM 744 C CA . ASN A 1 92 ? 7.663 -1.623 -26.018 1.00 95.50 92 ASN A CA 1
ATOM 745 C C . ASN A 1 92 ? 8.651 -1.693 -24.830 1.00 95.50 92 ASN A C 1
ATOM 747 O O . ASN A 1 92 ? 8.255 -1.464 -23.678 1.00 95.50 92 ASN A O 1
ATOM 751 N N . PRO A 1 93 ? 9.944 -1.997 -25.076 1.00 91.94 93 PRO A N 1
ATOM 752 C CA . PRO A 1 93 ? 10.940 -2.134 -24.007 1.00 91.94 93 PRO A CA 1
ATOM 753 C C . PRO A 1 93 ? 11.225 -0.826 -23.254 1.00 91.94 93 PRO A C 1
ATOM 755 O O . PRO A 1 93 ? 11.640 -0.848 -22.098 1.00 91.94 93 PRO A O 1
ATOM 758 N N . ALA A 1 94 ? 10.971 0.325 -23.881 1.00 91.62 94 ALA A N 1
ATOM 759 C CA . ALA A 1 94 ? 11.105 1.643 -23.259 1.00 91.62 94 ALA A CA 1
ATOM 760 C C . ALA A 1 94 ? 9.847 2.085 -22.479 1.00 91.62 94 ALA A C 1
ATOM 762 O O . ALA A 1 94 ? 9.827 3.179 -21.913 1.00 91.62 94 ALA A O 1
ATOM 763 N N . GLY A 1 95 ? 8.810 1.238 -22.409 1.00 94.94 95 GLY A N 1
ATOM 764 C CA . GLY A 1 95 ? 7.493 1.576 -21.857 1.00 94.94 95 GLY A CA 1
ATOM 765 C C . GLY A 1 95 ? 7.482 2.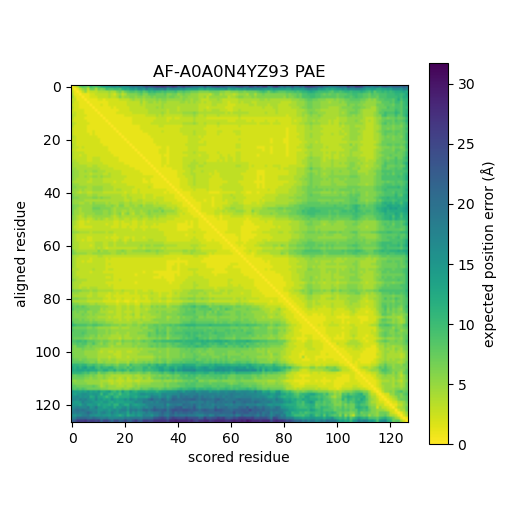016 -20.391 1.00 94.94 95 GLY A C 1
ATOM 766 O O . GLY A 1 95 ? 6.554 2.699 -19.969 1.00 94.94 95 GLY A O 1
ATOM 767 N N . CYS A 1 96 ? 8.539 1.721 -19.627 1.00 94.62 96 CYS A N 1
ATOM 768 C CA . CYS A 1 96 ? 8.634 2.126 -18.224 1.00 94.62 96 CYS A CA 1
ATOM 769 C C . CYS A 1 96 ? 8.701 3.643 -18.004 1.00 94.62 96 CYS A C 1
ATOM 771 O O . CYS A 1 96 ? 8.470 4.089 -16.880 1.00 94.62 96 CYS A O 1
ATOM 773 N N . GLY A 1 97 ? 9.053 4.427 -19.032 1.00 91.31 97 GLY A N 1
ATOM 774 C CA . GLY A 1 97 ? 8.909 5.888 -19.018 1.00 91.31 97 GLY A CA 1
ATOM 775 C C . GLY A 1 97 ? 9.708 6.623 -17.935 1.00 91.31 97 GLY A C 1
ATOM 776 O O . GLY A 1 97 ? 9.398 7.764 -17.610 1.00 91.31 97 GLY A O 1
ATOM 777 N N . SER A 1 98 ? 10.728 5.990 -17.347 1.00 91.25 98 SER A N 1
ATOM 778 C CA . SER A 1 98 ? 11.525 6.557 -16.258 1.00 91.25 98 SER A CA 1
ATOM 779 C C . SER A 1 98 ? 12.996 6.223 -16.429 1.00 91.25 98 SER A C 1
ATOM 781 O O . SER A 1 98 ? 13.366 5.071 -16.649 1.00 91.25 98 SER A O 1
ATOM 783 N N . ARG A 1 99 ? 13.869 7.219 -16.235 1.00 90.88 99 ARG A N 1
ATOM 784 C CA . ARG A 1 99 ? 15.326 7.010 -16.261 1.00 90.88 99 ARG A CA 1
ATOM 785 C C . ARG A 1 99 ? 15.823 6.072 -15.159 1.00 90.88 99 ARG A C 1
ATOM 787 O O . ARG A 1 99 ? 16.920 5.535 -15.290 1.00 90.88 99 ARG A O 1
ATOM 794 N N . PHE A 1 100 ? 15.028 5.882 -14.107 1.00 89.88 100 PHE A N 1
ATOM 795 C CA . PHE A 1 100 ? 15.340 5.039 -12.952 1.00 89.88 100 PHE A CA 1
ATOM 796 C C . PHE A 1 100 ? 14.786 3.619 -13.069 1.00 89.88 100 PHE A C 1
ATOM 798 O O . PHE A 1 100 ? 15.120 2.776 -12.242 1.00 89.88 100 PHE A O 1
ATOM 805 N N . LEU A 1 101 ? 13.949 3.348 -14.072 1.00 93.00 101 LEU A N 1
ATOM 806 C CA . LEU A 1 101 ? 13.357 2.035 -14.302 1.00 93.00 101 LEU A CA 1
ATOM 807 C C . LEU A 1 101 ? 13.885 1.437 -15.604 1.00 93.00 101 LEU A C 1
ATOM 809 O O . LEU A 1 101 ? 14.248 2.156 -16.535 1.00 93.00 101 LEU A O 1
ATOM 813 N N . PHE A 1 102 ? 13.915 0.117 -15.677 1.00 92.06 102 PHE A N 1
ATOM 814 C CA . PHE A 1 102 ? 14.148 -0.622 -16.911 1.00 92.06 102 PHE A CA 1
ATOM 815 C C . PHE A 1 102 ? 13.096 -1.720 -17.056 1.00 92.06 102 PHE A C 1
ATOM 817 O O . PHE A 1 102 ? 12.447 -2.099 -16.076 1.00 92.06 102 PHE A O 1
ATOM 824 N N . CYS A 1 103 ? 12.913 -2.198 -18.284 1.00 93.62 103 CYS A N 1
ATOM 825 C CA . CYS A 1 103 ? 12.041 -3.333 -18.531 1.00 93.62 103 CYS A CA 1
ATOM 826 C C . CYS A 1 103 ? 12.788 -4.630 -18.207 1.00 93.62 103 CYS A C 1
ATOM 828 O O . CYS A 1 103 ? 13.759 -4.977 -18.876 1.00 93.62 103 CYS A O 1
ATOM 830 N N . ASP A 1 104 ? 12.353 -5.302 -17.147 1.00 92.00 104 ASP A N 1
ATOM 831 C CA . ASP A 1 104 ? 12.845 -6.603 -16.709 1.00 92.00 104 ASP A CA 1
ATOM 832 C C . ASP A 1 104 ? 12.134 -7.707 -17.498 1.00 92.00 104 ASP A C 1
ATOM 834 O O . ASP A 1 104 ? 10.910 -7.848 -17.420 1.00 92.00 104 ASP A O 1
ATOM 838 N N . PHE A 1 105 ? 12.927 -8.480 -18.24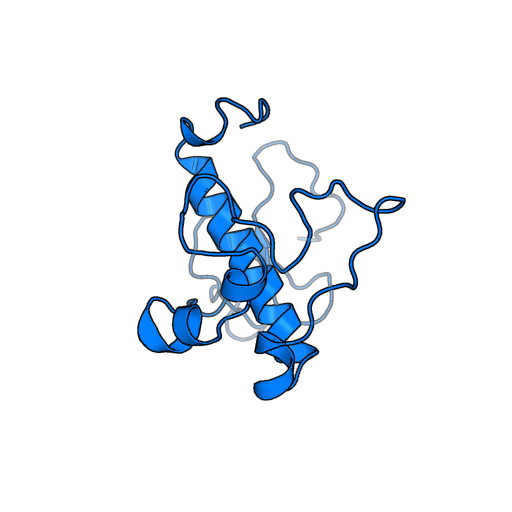1 1.00 91.31 105 PHE A N 1
ATOM 839 C CA . PHE A 1 105 ? 12.498 -9.653 -19.002 1.00 91.31 105 PHE A CA 1
ATOM 840 C C . PHE A 1 105 ? 12.974 -10.976 -18.379 1.00 91.31 105 PHE A C 1
ATOM 842 O O . PHE A 1 105 ? 12.611 -12.040 -18.878 1.00 91.31 105 PHE A O 1
ATOM 849 N N . SER A 1 106 ? 13.792 -10.950 -17.318 1.00 87.94 106 SER A N 1
ATOM 850 C CA . SER A 1 106 ? 14.445 -12.158 -16.790 1.00 87.94 106 SER A CA 1
ATOM 851 C C . SER A 1 106 ? 13.577 -12.957 -15.814 1.00 87.94 106 SER A C 1
ATOM 853 O O . SER A 1 106 ? 13.914 -14.092 -15.488 1.00 87.94 106 SER A O 1
ATOM 855 N N . HIS A 1 107 ? 12.430 -12.416 -15.389 1.00 85.56 107 HIS A N 1
ATOM 856 C CA . HIS A 1 107 ? 11.564 -13.016 -14.364 1.00 85.56 107 HIS A CA 1
ATOM 857 C C . HIS A 1 107 ? 10.128 -13.289 -14.848 1.00 85.56 107 HIS A C 1
ATOM 859 O O . HIS A 1 107 ? 9.169 -13.161 -14.083 1.00 85.56 107 HIS A O 1
ATOM 865 N N . GLY A 1 108 ? 9.968 -13.672 -16.119 1.00 86.44 108 GLY A N 1
ATOM 866 C CA . GLY A 1 108 ? 8.678 -14.033 -16.714 1.00 86.44 108 GLY A CA 1
ATOM 867 C C . GLY A 1 108 ? 8.034 -12.882 -17.485 1.00 86.44 108 GLY A C 1
ATOM 868 O O . GLY A 1 108 ? 8.629 -12.356 -18.422 1.00 86.44 108 GLY A O 1
ATOM 869 N N . ALA A 1 109 ? 6.792 -12.525 -17.138 1.00 91.75 109 ALA A N 1
ATOM 870 C CA . ALA A 1 109 ? 6.081 -11.444 -17.819 1.00 91.75 109 ALA A CA 1
ATOM 871 C C . ALA A 1 109 ? 6.857 -10.115 -17.689 1.00 91.75 109 ALA A C 1
ATOM 873 O O . ALA A 1 109 ? 7.272 -9.782 -16.572 1.00 91.75 109 ALA A O 1
ATOM 874 N N . PRO A 1 110 ? 7.028 -9.346 -18.787 1.00 94.38 110 PRO A N 1
ATOM 875 C CA . PRO A 1 110 ? 7.761 -8.087 -18.750 1.00 94.38 110 PRO A CA 1
ATOM 876 C C . PRO A 1 110 ? 7.210 -7.136 -17.686 1.00 94.38 110 PRO A C 1
ATOM 878 O O . PRO A 1 110 ? 6.001 -6.903 -17.607 1.00 94.38 110 PRO A O 1
ATOM 881 N N . ARG A 1 111 ? 8.097 -6.571 -16.866 1.00 94.19 111 ARG A N 1
ATOM 882 C CA . ARG A 1 111 ? 7.719 -5.649 -15.786 1.00 94.19 111 ARG A CA 1
ATOM 883 C C . ARG A 1 111 ? 8.739 -4.538 -15.622 1.00 94.19 111 ARG A C 1
ATOM 885 O O . ARG A 1 111 ? 9.923 -4.721 -15.868 1.00 94.19 111 ARG A O 1
ATOM 892 N N . CYS A 1 112 ? 8.294 -3.388 -15.137 1.00 94.12 112 CYS A N 1
ATOM 893 C CA . CYS A 1 112 ? 9.209 -2.300 -14.825 1.00 94.12 112 CYS A CA 1
ATOM 894 C C . CYS A 1 112 ? 9.871 -2.518 -13.463 1.00 94.12 112 CYS A C 1
ATOM 896 O O . CYS A 1 112 ? 9.198 -2.525 -12.428 1.00 94.12 112 CYS A O 1
ATOM 898 N N . ALA A 1 113 ? 11.192 -2.672 -13.474 1.00 91.50 113 ALA A N 1
ATOM 899 C CA . ALA A 1 113 ? 12.026 -2.845 -12.292 1.00 91.50 113 ALA A CA 1
ATOM 900 C C . ALA A 1 113 ? 12.941 -1.631 -12.088 1.00 91.50 113 ALA A C 1
ATOM 902 O O . ALA A 1 113 ? 13.291 -0.925 -13.035 1.00 91.50 113 ALA A O 1
ATOM 903 N N . ALA A 1 114 ? 13.316 -1.370 -10.835 1.00 90.56 114 ALA A N 1
ATOM 904 C CA . ALA A 1 114 ? 14.260 -0.307 -10.511 1.00 90.56 114 ALA A CA 1
ATOM 905 C C . ALA A 1 114 ? 15.662 -0.676 -10.997 1.00 90.56 114 ALA A C 1
ATOM 907 O O . ALA A 1 114 ? 16.132 -1.787 -10.750 1.00 90.56 114 ALA A O 1
ATOM 908 N N . LYS A 1 115 ? 16.339 0.260 -11.667 1.00 87.19 115 LYS A N 1
ATOM 909 C CA . LYS A 1 115 ? 17.733 0.080 -12.074 1.00 87.19 115 LYS A CA 1
ATOM 910 C C . LYS A 1 115 ? 18.617 -0.094 -10.846 1.00 87.19 115 LYS A C 1
ATOM 912 O O . LYS A 1 115 ? 18.443 0.583 -9.833 1.00 87.19 115 LYS A O 1
ATOM 917 N N . ILE A 1 116 ? 19.591 -0.983 -10.978 1.00 80.50 116 ILE A N 1
ATOM 918 C CA . ILE A 1 116 ? 20.610 -1.214 -9.961 1.00 80.50 116 ILE A CA 1
ATOM 919 C C . ILE A 1 116 ? 21.457 0.058 -9.840 1.00 80.50 116 ILE A C 1
ATOM 921 O O . ILE A 1 116 ? 21.792 0.691 -10.845 1.00 80.50 116 ILE A O 1
ATOM 925 N N . ALA A 1 117 ? 21.768 0.456 -8.606 1.00 78.81 117 ALA A N 1
ATOM 926 C CA . ALA A 1 117 ? 22.651 1.588 -8.356 1.00 78.81 117 ALA A CA 1
ATOM 927 C C . ALA A 1 117 ? 24.029 1.346 -8.995 1.00 78.81 117 ALA A C 1
ATOM 929 O O . ALA A 1 117 ? 24.463 0.203 -9.139 1.00 78.81 117 ALA A O 1
ATOM 930 N N . VAL A 1 118 ? 24.738 2.417 -9.357 1.00 76.44 118 VAL A N 1
ATOM 931 C CA . VAL A 1 118 ? 26.115 2.302 -9.861 1.00 76.44 118 VAL A CA 1
ATOM 932 C C . VAL A 1 118 ? 26.966 1.554 -8.826 1.00 76.44 118 VAL A C 1
ATOM 934 O O . VAL A 1 118 ? 26.992 1.940 -7.661 1.00 76.44 118 VAL A O 1
ATOM 937 N N . GLY A 1 119 ? 27.622 0.465 -9.244 1.00 76.94 119 GLY A N 1
ATOM 938 C CA . GLY A 1 119 ? 28.394 -0.422 -8.360 1.00 76.94 119 GLY A CA 1
ATOM 939 C C . GLY A 1 119 ? 27.578 -1.498 -7.626 1.00 76.94 119 GLY A C 1
ATOM 940 O O . GLY A 1 119 ? 28.146 -2.260 -6.849 1.00 76.94 119 GLY A O 1
ATOM 941 N N . GLY A 1 120 ? 26.265 -1.584 -7.853 1.00 76.56 120 GLY A N 1
ATOM 942 C CA . GLY A 1 120 ? 25.425 -2.650 -7.307 1.00 76.56 120 GLY A CA 1
ATOM 943 C C . GLY A 1 120 ? 25.595 -3.987 -8.039 1.00 76.56 120 GLY A C 1
ATOM 944 O O . GLY A 1 120 ? 26.086 -4.051 -9.163 1.00 76.56 120 GLY A O 1
ATOM 945 N N . ASN A 1 121 ? 25.178 -5.074 -7.388 1.00 79.62 121 ASN A N 1
ATOM 946 C CA . ASN A 1 121 ? 25.297 -6.429 -7.928 1.00 79.62 121 ASN A CA 1
ATOM 947 C C . ASN A 1 121 ? 24.282 -6.686 -9.059 1.00 79.62 121 ASN A C 1
ATOM 949 O O . ASN A 1 121 ? 23.076 -6.627 -8.825 1.00 79.62 121 ASN A O 1
ATOM 953 N N . CYS A 1 122 ? 24.775 -7.040 -10.250 1.00 76.12 122 CYS A N 1
ATOM 954 C CA . CYS A 1 122 ? 23.963 -7.347 -11.433 1.00 76.12 122 CYS A CA 1
ATOM 955 C C . CYS A 1 122 ? 23.648 -8.841 -11.635 1.00 76.12 122 CYS A C 1
ATOM 957 O O . CYS A 1 122 ? 23.038 -9.186 -12.640 1.00 76.12 122 CYS A O 1
ATOM 959 N N . GLY A 1 123 ? 24.028 -9.735 -10.715 1.00 78.06 123 GLY A N 1
ATOM 960 C CA . GLY A 1 123 ? 24.016 -11.199 -10.896 1.00 78.06 123 GLY A CA 1
ATOM 961 C C . GLY A 1 123 ? 22.666 -11.890 -11.163 1.00 78.06 123 GLY A C 1
ATOM 962 O O . GLY A 1 123 ? 22.634 -13.113 -11.222 1.00 78.06 123 GLY A O 1
ATOM 963 N N . GLY A 1 124 ? 21.567 -11.145 -11.323 1.00 73.12 124 GLY A N 1
ATOM 964 C CA . GLY A 1 124 ? 20.238 -11.648 -11.708 1.00 73.12 124 GLY A CA 1
ATOM 965 C C . GLY A 1 124 ? 19.706 -11.100 -13.040 1.00 73.12 124 GLY A C 1
ATOM 966 O O . GLY A 1 124 ? 18.560 -11.371 -13.401 1.00 73.12 124 GLY A O 1
ATOM 967 N N . TYR A 1 125 ? 20.507 -10.316 -13.764 1.00 71.12 125 TYR A N 1
ATOM 968 C CA . TYR A 1 125 ? 20.127 -9.723 -15.043 1.00 71.12 125 TYR A CA 1
ATOM 969 C C . TYR A 1 125 ? 21.199 -10.031 -16.086 1.00 71.12 125 TYR A C 1
ATOM 971 O O . TYR A 1 125 ? 22.365 -9.678 -15.914 1.00 71.12 125 TYR A O 1
ATOM 979 N N . SER A 1 126 ? 20.805 -10.715 -17.159 1.00 64.56 126 SER A N 1
ATOM 980 C CA . SER A 1 126 ? 21.641 -10.895 -18.343 1.00 64.56 126 SER A CA 1
ATOM 981 C C . SER A 1 126 ? 21.524 -9.674 -19.252 1.00 64.56 126 SER A C 1
ATOM 983 O O . SER A 1 126 ? 20.451 -9.075 -19.342 1.00 64.56 126 SER A O 1
ATOM 985 N N . SER A 1 127 ? 22.635 -9.319 -19.898 1.00 56.22 127 SER A N 1
ATOM 986 C CA . SER A 1 127 ? 22.698 -8.316 -20.968 1.00 56.22 127 SER A CA 1
ATOM 987 C C . SER A 1 127 ? 21.784 -8.655 -22.136 1.00 56.22 127 SER A C 1
ATOM 989 O O . SER A 1 127 ? 21.774 -9.856 -22.496 1.00 56.22 127 SER A O 1
#

Foldseek 3Di:
DPDPVCLVVPVVSVVVVVVVVVVVVVCCVVPHDPVCLLPPDDDDDVVVDPPQRHQCHAVPPDPPDGNSNVSDCCCCVPPDHDDDQFFAAPVGQVRNVDPQWGFDPQPPGTGTDGDAPVVGDPVRDDD

Mean predi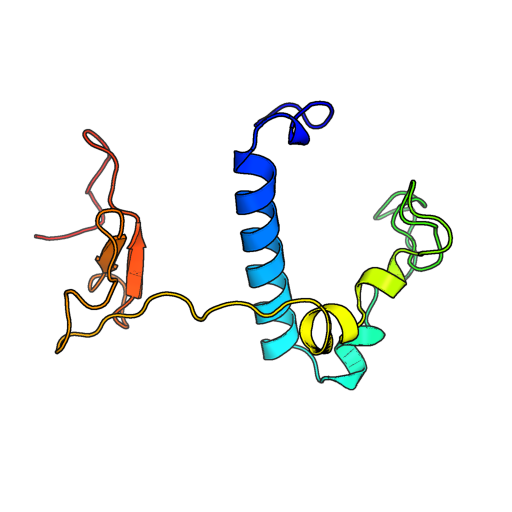cted aligned error: 5.57 Å

pLDDT: mean 92.64, std 7.49, range [56.22, 98.06]

Sequence (127 aa):
MYTPTTSTNDPIFWNHHSFVDLIWENWRQARQSRATRETQYPANNPSCSSQAHFGSNTMQPFFPMVNTDGLSNQYTDNLYTFAPRPTCSFGNPAGCGSRFLFCDFSHGAPRCAAKIAVGGNCGGYSS

Solvent-accessible surface area (backbone atoms only — not comparable to full-atom values): 7972 Å² total; per-residue (Å²): 123,81,54,78,95,59,23,76,78,38,75,63,42,59,61,51,51,54,51,52,48,52,53,52,50,54,48,44,65,76,74,37,56,82,76,48,49,50,66,76,68,77,78,83,43,79,91,81,42,63,70,72,74,24,45,87,27,57,43,79,91,48,77,91,41,26,46,45,60,76,34,47,62,58,51,62,74,75,73,45,78,82,78,79,77,60,48,29,36,94,91,37,55,73,46,32,80,41,97,58,38,39,51,40,65,81,82,63,76,51,33,51,38,75,58,76,57,92,92,52,89,57,95,82,63,83,134

InterPro domains:
  IPR002227 Tyrosinase copper-binding domain [PF00264] (1-29)
  IPR002227 Tyrosinase copper-binding domain [PS00498] (10-21)
  IPR008922 Di-copper centre-containing domain superfamily [G3DSA:1.10.1280.10] (1-89)
  IPR008922 Di-copper centre-containing domain superfamily [SSF48056] (1-93)
  IPR050316 Tyrosinase and Hemocyanin [PTHR11474] (1-93)

Organism: Nippostrongylus brasiliensis (NCBI:txid27835)

Secondary structure (DSSP, 8-state):
---GGGGGGSTHHHHHHHHHHHHHHHHHHHHS-HHHHTT-PPPP-TTTS-GGGSTTSB-TTSTT-BGGGGG-THIIIII--PPPPP--BTTBTTTT--TTEEEE-TTSS-EEEEPPPTT---TT---